Protein AF-A0A813KPM2-F1 (afdb_monomer_lite)

InterPro domains:
  IPR000001 Kringle [PS50070] (1-68)
  IPR007603 Choline transporter-like [PF04515] (89-142)
  IPR013806 Kringle-like fold [SSF57440] (2-58)
  IPR038178 Kringle superfamily [G3DSA:2.40.20.10] (1-60)

Organism: Polarella glacialis (NCBI:txid89957)

Radius of gyration: 38.39 Å; chains: 1; bounding box: 75×55×84 Å

pLDDT: mean 84.54, std 12.46, range [51.72, 98.44]

Sequence (142 aa):
KKCIAWGTANTSAEPYTMPPYTNLENNYCRNAYLASDVNRAATIWCYTTDTSVLWEECLPIGVITPVCKDGYAVSNEDLRKALEICAYALWVLAGVYVILVICFVDRIRLAIAVNQVAAKFVGNTPLIVTVPIVQALIGMVW

Secondary structure (DSSP, 8-state):
-PBPPTTSPPTTS--------TT--TT--B----TT-SS--SS-EEEBS-TT-SEEE---------S-SS------HHHHHHHHHHHHHHHHHHHHHHHHHHHTHHHHHHHHHHHHHHHHHHHH-GGGGHHHHHHHHHHHH-

Foldseek 3Di:
DFFAQPPDDDPQDDPDPWDPDPPRGGRDFAQTDDPPDPDGDPATKGQDPDNVGGIDHDDPPDDPCPPDVPDDDDPDPVVVVVVVVVVVVVVVVVVVVVVVCVVCVVVVVVVVVVVVVVVVVCVVPVVVVCVVVVVVVVV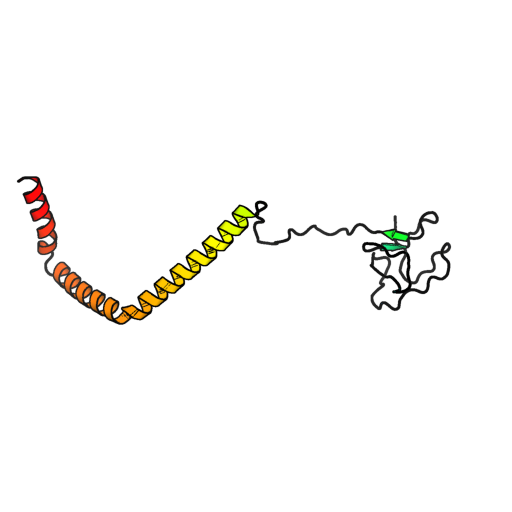VVD

Structure (mmCIF, N/CA/C/O backbone):
data_AF-A0A813KPM2-F1
#
_entry.id   AF-A0A813KPM2-F1
#
loop_
_atom_site.group_PDB
_atom_site.id
_atom_site.type_symbol
_atom_site.label_atom_id
_atom_site.label_alt_id
_atom_site.label_comp_id
_atom_site.label_asym_id
_atom_site.label_entity_id
_atom_site.label_seq_id
_atom_site.pdbx_PDB_ins_code
_atom_site.Cartn_x
_atom_site.Cartn_y
_atom_site.Cartn_z
_atom_site.occupancy
_atom_site.B_iso_or_equiv
_atom_site.auth_seq_id
_atom_site.auth_comp_id
_atom_site.auth_asym_id
_atom_site.auth_atom_id
_atom_site.pdbx_PDB_model_num
ATOM 1 N N . LYS A 1 1 ? 15.032 -6.938 -41.116 1.00 85.88 1 LYS A N 1
ATOM 2 C CA . LYS A 1 1 ? 15.279 -7.997 -42.127 1.00 85.88 1 LYS A CA 1
ATOM 3 C C . LYS A 1 1 ? 14.981 -9.353 -41.493 1.00 85.88 1 LYS A C 1
ATOM 5 O O . LYS A 1 1 ? 14.676 -9.398 -40.305 1.00 85.88 1 LYS A O 1
ATOM 10 N N . LYS A 1 2 ? 14.956 -10.452 -42.263 1.00 88.06 2 LYS A N 1
ATOM 11 C CA . LYS A 1 2 ? 14.692 -11.783 -41.692 1.00 88.06 2 LYS A CA 1
ATOM 12 C C . LYS A 1 2 ? 15.976 -12.336 -41.076 1.00 88.06 2 LYS A C 1
ATOM 14 O O . LYS A 1 2 ? 17.022 -12.302 -41.719 1.00 88.06 2 LYS A O 1
ATOM 19 N N . CYS A 1 3 ? 15.878 -12.846 -39.852 1.00 88.25 3 CYS A N 1
ATOM 20 C CA . CYS A 1 3 ? 17.001 -13.479 -39.173 1.00 88.25 3 CYS A CA 1
ATOM 21 C C . CYS A 1 3 ? 17.279 -14.883 -39.733 1.00 88.25 3 CYS A C 1
ATOM 23 O O . CYS A 1 3 ? 16.335 -15.641 -40.000 1.00 88.25 3 CYS A O 1
ATOM 25 N N . ILE A 1 4 ? 18.561 -15.235 -39.854 1.00 87.00 4 ILE A N 1
ATOM 26 C CA . ILE A 1 4 ? 19.054 -16.595 -40.126 1.00 87.00 4 ILE A CA 1
ATOM 27 C C . ILE A 1 4 ? 19.151 -17.375 -38.806 1.00 87.00 4 ILE A C 1
ATOM 29 O O . ILE A 1 4 ? 19.328 -16.787 -37.739 1.00 87.00 4 ILE A O 1
ATOM 33 N N . ALA A 1 5 ? 19.011 -18.701 -38.873 1.00 85.69 5 ALA A N 1
ATOM 34 C CA . ALA A 1 5 ? 19.188 -19.571 -37.718 1.00 85.69 5 ALA A CA 1
ATOM 35 C C . ALA A 1 5 ? 20.645 -19.602 -37.220 1.00 85.69 5 ALA A C 1
ATOM 37 O O . ALA A 1 5 ? 21.580 -19.729 -38.015 1.00 85.69 5 ALA A O 1
ATOM 38 N N . TRP A 1 6 ? 20.837 -19.530 -35.903 1.00 81.44 6 TRP A N 1
ATOM 39 C CA . TRP A 1 6 ? 22.147 -19.637 -35.262 1.00 81.44 6 TRP A CA 1
ATOM 40 C C . TRP A 1 6 ? 22.841 -20.955 -35.633 1.00 81.44 6 TRP A C 1
ATOM 42 O O . TRP A 1 6 ? 22.198 -21.994 -35.768 1.00 81.44 6 TRP A O 1
ATOM 52 N N . GLY A 1 7 ? 24.160 -20.909 -35.838 1.00 72.50 7 GLY A N 1
ATOM 53 C CA . GLY A 1 7 ? 24.952 -22.073 -36.256 1.00 72.50 7 GLY A CA 1
ATOM 54 C C . GLY A 1 7 ? 24.836 -22.440 -37.742 1.00 72.50 7 GLY A C 1
ATOM 55 O O . GLY A 1 7 ? 25.542 -23.337 -38.196 1.00 72.50 7 GLY A O 1
ATOM 56 N N . THR A 1 8 ? 24.003 -21.741 -38.522 1.00 71.06 8 THR A N 1
ATOM 57 C CA . THR A 1 8 ? 23.995 -21.868 -39.987 1.00 71.06 8 THR A CA 1
ATOM 58 C C . THR A 1 8 ? 25.034 -20.918 -40.580 1.00 71.06 8 THR A C 1
ATOM 60 O O . THR A 1 8 ? 25.050 -19.735 -40.240 1.00 71.06 8 THR A O 1
ATOM 63 N N . ALA A 1 9 ? 25.904 -21.412 -41.465 1.00 59.75 9 ALA A N 1
ATOM 64 C CA . ALA A 1 9 ? 26.893 -20.574 -42.139 1.00 59.75 9 ALA A CA 1
ATOM 65 C C . ALA A 1 9 ? 26.190 -19.518 -43.010 1.00 59.75 9 ALA A C 1
ATOM 67 O O . ALA A 1 9 ? 25.467 -19.862 -43.946 1.00 59.75 9 ALA A O 1
ATOM 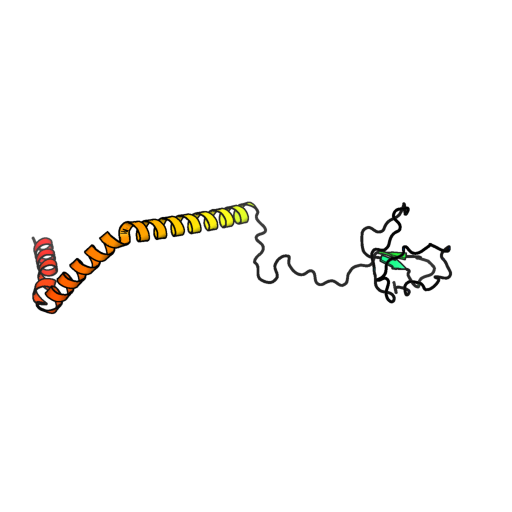68 N N . ASN A 1 10 ? 26.399 -18.234 -42.706 1.00 58.00 10 ASN A N 1
ATOM 69 C CA . ASN A 1 10 ? 26.018 -17.154 -43.608 1.00 58.00 10 ASN A CA 1
ATOM 70 C C . ASN A 1 10 ? 27.090 -17.075 -44.703 1.00 58.00 10 ASN A C 1
ATOM 72 O O . ASN A 1 10 ? 28.266 -16.901 -44.392 1.00 58.00 10 ASN A O 1
ATOM 76 N N . THR A 1 11 ? 26.713 -17.214 -45.973 1.00 53.09 11 THR A N 1
ATOM 77 C CA . THR A 1 11 ? 27.645 -17.315 -47.117 1.00 53.09 11 THR A CA 1
ATOM 78 C C . THR A 1 11 ? 28.492 -16.056 -47.368 1.00 53.09 11 THR A C 1
ATOM 80 O O . THR A 1 11 ? 29.282 -16.040 -48.306 1.00 53.09 11 THR A O 1
ATOM 83 N N . SER A 1 12 ? 28.353 -15.020 -46.536 1.00 53.88 12 SER A N 1
ATOM 84 C CA . SER A 1 12 ? 29.021 -13.719 -46.674 1.00 53.88 12 SER A CA 1
ATOM 85 C C . SER A 1 12 ? 29.903 -13.327 -45.479 1.00 53.88 12 SER A C 1
ATOM 87 O O . SER A 1 12 ? 30.468 -12.237 -45.493 1.00 53.88 12 SER A O 1
ATOM 89 N N . ALA A 1 13 ? 30.005 -14.154 -44.434 1.00 51.72 13 ALA A N 1
ATOM 90 C CA . ALA A 1 13 ? 30.822 -13.855 -43.255 1.00 51.72 13 ALA A CA 1
ATOM 91 C C . ALA A 1 13 ? 32.007 -14.809 -43.144 1.00 51.72 13 ALA A C 1
ATOM 93 O O . ALA A 1 13 ? 31.846 -16.021 -43.279 1.00 51.72 13 ALA A O 1
ATOM 94 N N . GLU A 1 14 ? 33.179 -14.256 -42.825 1.00 52.69 14 GLU A N 1
ATOM 95 C CA . GLU A 1 14 ? 34.289 -15.023 -42.258 1.00 52.69 14 GLU A CA 1
ATOM 96 C C . GLU A 1 14 ? 33.797 -15.929 -41.113 1.00 52.69 14 GLU A C 1
ATOM 98 O O . GLU A 1 14 ? 32.803 -15.589 -40.462 1.00 52.69 14 GLU A O 1
ATOM 103 N N . PRO A 1 15 ? 34.460 -17.074 -40.847 1.00 52.31 15 PRO A N 1
ATOM 104 C CA . PRO A 1 15 ? 34.076 -17.996 -39.783 1.00 52.31 15 PRO A CA 1
ATOM 105 C C . PRO A 1 15 ? 34.239 -17.325 -38.414 1.00 52.31 15 PRO A C 1
ATOM 107 O O . PRO A 1 15 ? 35.247 -17.473 -37.729 1.00 52.31 15 PRO A O 1
ATOM 110 N N . TYR A 1 16 ? 33.232 -16.555 -38.019 1.00 58.84 16 TYR A N 1
ATOM 111 C CA . TYR A 1 16 ? 33.130 -15.969 -36.703 1.00 58.84 16 TYR A CA 1
ATOM 112 C C . TYR A 1 16 ? 32.814 -17.102 -35.726 1.00 58.84 16 TYR A C 1
ATOM 114 O O . TYR A 1 16 ? 31.751 -17.728 -35.790 1.00 58.84 16 TYR A O 1
ATOM 122 N N . THR A 1 17 ? 33.777 -17.414 -34.858 1.00 61.72 17 THR A N 1
ATOM 123 C CA . THR A 1 17 ? 33.624 -18.439 -33.826 1.00 61.72 17 THR A CA 1
ATOM 124 C C . THR A 1 17 ? 32.525 -17.999 -32.876 1.00 61.72 17 THR A C 1
ATOM 126 O O . THR A 1 17 ? 32.725 -17.113 -32.051 1.00 61.72 17 THR A O 1
ATOM 129 N N . MET A 1 18 ? 31.352 -18.615 -32.991 1.00 64.69 18 MET A N 1
ATOM 130 C CA . MET A 1 18 ? 30.255 -18.305 -32.090 1.00 64.69 18 MET A CA 1
ATOM 131 C C . MET A 1 18 ? 30.673 -18.606 -30.643 1.00 64.69 18 MET A C 1
ATOM 133 O O . MET A 1 18 ? 31.213 -19.684 -30.371 1.00 64.69 18 MET A O 1
ATOM 137 N N . PRO A 1 19 ? 30.426 -17.683 -29.701 1.00 66.75 19 PRO A N 1
ATOM 138 C CA . PRO A 1 19 ? 30.643 -17.949 -28.289 1.00 66.75 19 PRO A CA 1
ATOM 139 C C . PRO A 1 19 ? 29.819 -19.172 -27.843 1.00 66.75 19 PRO A C 1
ATOM 141 O O . PRO A 1 19 ? 28.711 -19.376 -28.351 1.00 66.75 19 PRO A O 1
ATOM 144 N N . PRO A 1 20 ? 30.329 -19.991 -26.901 1.00 64.38 20 PRO A N 1
ATOM 145 C CA . PRO A 1 20 ? 29.677 -21.219 -26.451 1.00 64.38 20 PRO A CA 1
ATOM 146 C C . PRO A 1 20 ? 28.484 -20.896 -25.537 1.00 64.38 20 PRO A C 1
ATOM 148 O O . PRO A 1 20 ? 28.504 -21.159 -24.337 1.00 64.38 20 PRO A O 1
ATOM 151 N N . TYR A 1 21 ? 27.442 -20.284 -26.094 1.00 63.81 21 TYR A N 1
ATOM 152 C CA . TYR A 1 21 ? 26.177 -20.062 -25.406 1.00 63.81 21 TYR A CA 1
ATOM 153 C C . TYR A 1 21 ? 25.221 -21.211 -25.706 1.00 63.81 21 TYR A C 1
ATOM 155 O O . TYR A 1 21 ? 24.968 -21.556 -26.858 1.00 63.81 21 TYR A O 1
ATOM 163 N N . THR A 1 22 ? 24.661 -21.795 -24.652 1.00 57.69 22 THR A N 1
ATOM 164 C CA . THR A 1 22 ? 23.822 -22.999 -24.709 1.00 57.69 22 THR A CA 1
ATOM 165 C C . THR A 1 22 ? 22.379 -22.742 -25.160 1.00 57.69 22 THR A C 1
ATOM 167 O O . THR A 1 22 ? 21.597 -23.682 -25.218 1.00 57.69 22 THR A O 1
ATOM 170 N N . ASN A 1 23 ? 22.005 -21.500 -25.489 1.00 70.50 23 ASN A N 1
ATOM 1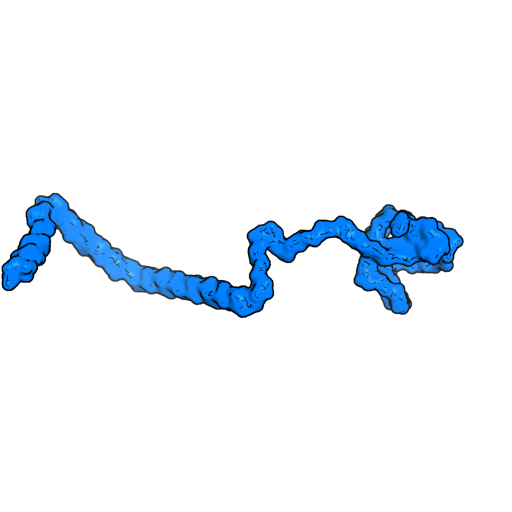71 C CA . ASN A 1 23 ? 20.615 -21.096 -25.757 1.00 70.50 23 ASN A CA 1
ATOM 172 C C . ASN A 1 23 ? 20.416 -20.306 -27.070 1.00 70.50 23 ASN A C 1
ATOM 174 O O . ASN A 1 23 ? 19.445 -19.548 -27.219 1.00 70.50 23 ASN A O 1
ATOM 178 N N . LEU A 1 24 ? 21.334 -20.465 -28.024 1.00 79.81 24 LEU A N 1
ATOM 179 C CA . LEU A 1 24 ? 21.222 -19.910 -29.374 1.00 79.81 24 LEU A CA 1
ATOM 180 C C . LEU A 1 24 ? 20.347 -20.815 -30.246 1.00 79.81 24 LEU A C 1
ATOM 182 O O . LEU A 1 24 ? 20.827 -21.581 -31.075 1.00 79.81 24 LEU A O 1
ATOM 186 N N . GLU A 1 25 ? 19.042 -20.748 -30.012 1.00 80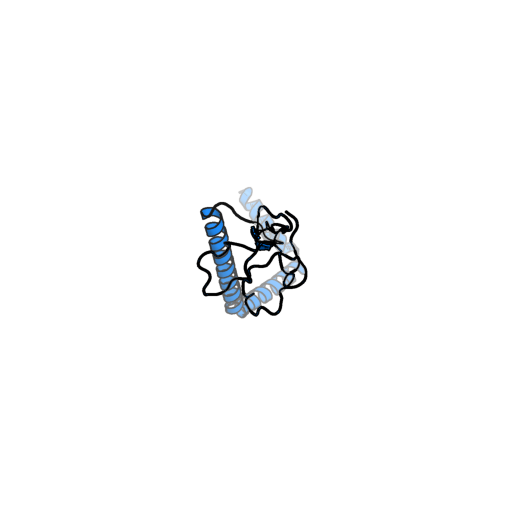.38 25 GLU A N 1
ATOM 187 C CA . GLU A 1 25 ? 18.054 -21.581 -30.695 1.00 80.38 25 GLU A CA 1
ATOM 188 C C . GLU A 1 25 ? 17.411 -20.857 -31.883 1.00 80.38 25 GLU A C 1
ATOM 190 O O . GLU A 1 25 ? 17.039 -19.682 -31.788 1.00 80.38 25 GLU A O 1
ATOM 195 N N . ASN A 1 26 ? 17.195 -21.595 -32.977 1.00 85.75 26 ASN A N 1
ATOM 196 C CA . ASN A 1 26 ? 16.525 -21.119 -34.192 1.00 85.75 26 ASN A CA 1
ATOM 197 C C . ASN A 1 26 ? 17.122 -19.799 -34.707 1.00 85.75 26 ASN A C 1
ATOM 199 O O . ASN A 1 26 ? 18.327 -19.595 -34.637 1.00 85.75 26 ASN A O 1
ATOM 203 N N . ASN A 1 27 ? 16.293 -18.911 -35.254 1.00 88.12 27 ASN A N 1
ATOM 204 C CA . ASN A 1 27 ? 16.672 -17.595 -35.767 1.00 88.12 27 ASN A CA 1
ATOM 205 C C . ASN A 1 27 ? 16.238 -16.451 -34.842 1.00 88.12 27 ASN A C 1
ATOM 207 O O . ASN A 1 27 ? 15.960 -15.341 -35.299 1.00 88.12 27 ASN A O 1
ATOM 211 N N . TYR A 1 28 ? 16.107 -16.722 -33.544 1.00 87.62 28 TYR A N 1
ATOM 212 C CA . TYR A 1 28 ? 15.631 -15.722 -32.601 1.00 87.62 28 TYR A CA 1
ATOM 213 C C . TYR A 1 28 ? 16.712 -14.694 -32.282 1.00 87.62 28 TYR A C 1
ATOM 215 O O . TYR A 1 28 ? 17.864 -15.050 -32.061 1.00 87.62 28 TYR A O 1
ATOM 223 N N . CYS A 1 29 ? 16.328 -13.427 -32.160 1.00 88.00 29 CYS A N 1
ATOM 224 C CA . CYS A 1 29 ? 17.244 -12.377 -31.731 1.00 88.00 29 CYS A CA 1
ATOM 225 C C . CYS A 1 29 ? 17.786 -12.655 -30.320 1.00 88.00 29 CYS A C 1
ATOM 227 O O . CYS A 1 29 ? 17.027 -12.984 -29.397 1.00 88.00 29 CYS A O 1
ATOM 229 N N . ARG A 1 30 ? 19.104 -12.543 -30.156 1.00 87.69 30 ARG A N 1
ATOM 230 C CA .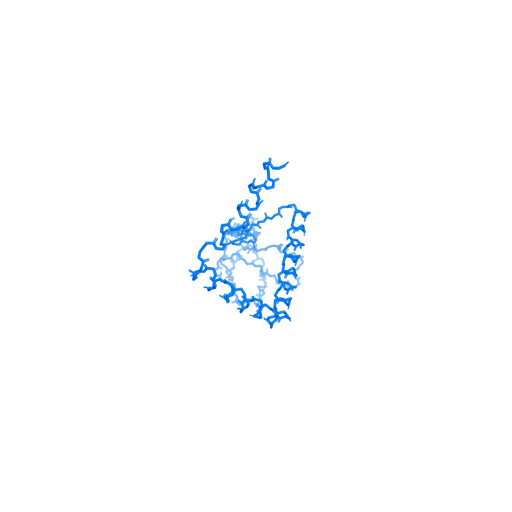 ARG A 1 30 ? 19.833 -12.810 -28.906 1.00 87.69 30 ARG A CA 1
ATOM 231 C C . ARG A 1 30 ? 20.960 -11.801 -28.754 1.00 87.69 30 ARG A C 1
ATOM 233 O O . ARG A 1 30 ? 21.364 -11.176 -29.721 1.00 87.69 30 ARG A O 1
ATOM 240 N N . ASN A 1 31 ? 21.471 -11.641 -27.541 1.00 87.44 31 ASN A N 1
ATOM 241 C CA . ASN A 1 31 ? 22.640 -10.803 -27.296 1.00 87.44 31 ASN A CA 1
ATOM 242 C C . ASN A 1 31 ? 23.880 -11.682 -27.088 1.00 87.44 31 ASN A C 1
ATOM 244 O O . ASN A 1 31 ? 24.365 -11.828 -25.969 1.00 87.44 31 ASN A O 1
ATOM 248 N N . ALA A 1 32 ? 24.323 -12.349 -28.154 1.00 82.06 32 ALA A N 1
ATOM 249 C CA . ALA A 1 32 ? 25.568 -13.111 -28.128 1.00 82.06 32 ALA A CA 1
ATOM 250 C C . ALA A 1 32 ? 26.743 -12.192 -28.473 1.00 82.06 32 ALA A C 1
ATOM 252 O O . ALA A 1 32 ? 26.648 -11.413 -29.408 1.00 82.06 32 ALA A O 1
ATOM 253 N N . TYR A 1 33 ? 27.851 -12.272 -27.746 1.00 79.38 33 TYR A N 1
ATOM 254 C CA . TYR A 1 33 ? 29.110 -11.632 -28.130 1.00 79.38 33 TYR A CA 1
ATOM 255 C C . TYR A 1 33 ? 30.267 -12.372 -27.461 1.00 79.38 33 TYR A C 1
ATOM 257 O O . TYR A 1 33 ? 30.121 -12.899 -26.361 1.00 79.38 33 TYR A O 1
ATOM 265 N N . LEU A 1 34 ? 31.428 -12.432 -28.096 1.00 76.75 34 LEU A N 1
ATOM 266 C CA . LEU A 1 34 ? 32.653 -12.834 -27.418 1.00 76.75 34 LEU A CA 1
ATOM 267 C C . LEU A 1 34 ? 33.169 -11.664 -26.579 1.00 76.75 34 LEU A C 1
ATOM 269 O O . LEU A 1 34 ? 33.098 -10.503 -26.977 1.00 76.75 34 LEU A O 1
ATOM 273 N N . ALA A 1 35 ? 33.773 -11.951 -25.425 1.00 75.38 35 ALA A N 1
ATOM 274 C CA . ALA A 1 35 ? 34.412 -10.913 -24.609 1.00 75.38 35 ALA A CA 1
ATOM 275 C C . ALA A 1 35 ? 35.507 -10.142 -25.377 1.00 75.38 35 ALA A C 1
ATOM 277 O O . ALA A 1 35 ? 35.774 -8.979 -25.070 1.00 75.38 35 ALA A O 1
ATOM 278 N N . SER A 1 36 ? 36.109 -10.784 -26.382 1.00 76.38 36 SER A N 1
ATOM 279 C CA . SER A 1 36 ? 37.106 -10.215 -27.290 1.00 76.38 36 SER A CA 1
ATOM 280 C C . SER A 1 36 ? 36.524 -9.336 -28.398 1.00 76.38 36 SER A C 1
ATOM 282 O O . SER A 1 36 ? 37.295 -8.695 -29.108 1.00 76.38 36 SER A O 1
ATOM 284 N N . ASP A 1 37 ? 35.201 -9.286 -28.573 1.00 76.50 37 ASP A N 1
ATOM 285 C CA . ASP A 1 37 ? 34.601 -8.453 -29.609 1.00 76.50 37 ASP A CA 1
ATOM 286 C C . ASP A 1 37 ? 34.738 -6.977 -29.264 1.00 76.50 37 ASP A C 1
ATOM 288 O O . ASP A 1 37 ? 34.296 -6.505 -28.207 1.00 76.50 37 ASP A O 1
ATOM 292 N N . VAL A 1 38 ? 35.320 -6.248 -30.212 1.00 76.75 38 VAL A N 1
ATOM 293 C CA . VAL A 1 38 ? 35.461 -4.790 -30.171 1.00 76.75 38 VAL A CA 1
ATOM 294 C C . VAL A 1 38 ? 34.128 -4.111 -30.505 1.00 76.75 38 VAL A C 1
ATOM 296 O O . VAL A 1 38 ? 33.797 -3.086 -29.918 1.00 76.75 38 VAL A O 1
ATOM 299 N N . ASN A 1 39 ? 33.333 -4.714 -31.395 1.00 74.06 39 ASN A N 1
ATOM 300 C CA . ASN A 1 39 ? 32.052 -4.183 -31.855 1.00 74.06 39 ASN A CA 1
ATOM 301 C C . ASN A 1 39 ? 30.910 -5.040 -31.310 1.00 74.06 39 ASN A C 1
ATOM 303 O O . ASN A 1 39 ? 30.550 -6.055 -31.903 1.00 74.06 39 ASN A O 1
ATOM 307 N N . ARG A 1 40 ? 30.358 -4.639 -30.164 1.00 80.56 40 ARG A N 1
ATOM 308 C CA . ARG A 1 40 ? 29.228 -5.323 -29.524 1.00 80.56 40 ARG A CA 1
ATOM 309 C C . ARG A 1 40 ? 27.943 -4.570 -29.825 1.00 80.56 40 ARG A C 1
ATOM 311 O O . ARG A 1 40 ? 27.931 -3.341 -29.777 1.00 80.56 40 ARG A O 1
ATOM 318 N N . ALA A 1 41 ? 26.873 -5.306 -30.092 1.00 83.00 41 ALA A N 1
ATOM 319 C CA . ALA A 1 41 ? 25.541 -4.727 -30.164 1.00 83.00 41 ALA A CA 1
ATOM 320 C C . ALA A 1 41 ? 25.133 -4.152 -28.796 1.00 83.00 41 ALA A C 1
ATOM 322 O O . ALA A 1 41 ? 25.480 -4.699 -27.744 1.00 83.00 41 ALA A O 1
ATOM 323 N N . ALA A 1 42 ? 24.379 -3.057 -28.808 1.00 84.44 42 ALA A N 1
ATOM 324 C CA . ALA A 1 42 ? 23.818 -2.450 -27.606 1.00 84.44 42 ALA A CA 1
ATOM 325 C C . ALA A 1 42 ? 22.644 -3.272 -27.044 1.00 84.44 42 ALA A C 1
ATOM 327 O O . ALA A 1 42 ? 22.368 -3.239 -25.844 1.00 84.44 42 ALA A O 1
ATOM 328 N N . THR A 1 43 ? 21.949 -4.012 -27.910 1.00 86.38 43 THR A N 1
ATOM 329 C CA . THR A 1 43 ? 20.772 -4.821 -27.574 1.00 86.38 43 THR A CA 1
ATOM 330 C C . THR A 1 43 ? 20.813 -6.184 -28.279 1.00 86.38 43 THR A C 1
ATOM 332 O O . THR A 1 43 ? 21.827 -6.584 -28.848 1.00 86.38 43 THR A O 1
ATOM 335 N N . ILE A 1 44 ? 19.720 -6.944 -28.208 1.00 88.94 44 ILE A N 1
ATOM 336 C CA . ILE A 1 44 ? 19.562 -8.205 -28.938 1.00 88.94 44 ILE A CA 1
ATOM 337 C C . ILE A 1 44 ? 19.737 -7.993 -30.448 1.00 88.94 44 ILE A C 1
ATOM 339 O O . ILE A 1 44 ? 19.257 -7.015 -31.010 1.00 88.94 44 ILE A O 1
ATOM 343 N N . TRP A 1 45 ? 20.384 -8.934 -31.123 1.00 88.81 45 TRP A N 1
ATOM 344 C CA . TRP A 1 45 ? 20.697 -8.865 -32.548 1.00 88.81 45 TRP A CA 1
ATOM 345 C C . TRP A 1 45 ? 20.557 -10.242 -33.209 1.00 88.81 45 TRP A C 1
ATOM 347 O O . TRP A 1 45 ? 20.337 -11.257 -32.536 1.00 88.81 45 TRP A O 1
ATOM 357 N N . CYS A 1 46 ? 20.625 -10.280 -34.539 1.00 88.38 46 CYS A N 1
ATOM 358 C CA . CYS A 1 46 ? 20.676 -11.524 -35.306 1.00 88.38 46 CYS A CA 1
ATOM 359 C C . CYS A 1 46 ? 21.447 -11.345 -36.623 1.00 88.38 46 CYS A C 1
ATOM 361 O O . CYS A 1 46 ? 21.555 -10.234 -37.149 1.00 88.38 46 CYS A O 1
ATOM 363 N N . TYR A 1 47 ? 21.950 -12.445 -37.190 1.00 85.62 47 TYR A N 1
ATOM 364 C CA . TYR A 1 47 ? 22.420 -12.458 -38.577 1.00 85.62 47 TYR A CA 1
ATOM 365 C C . TYR A 1 47 ? 21.243 -12.339 -39.536 1.00 85.62 47 TYR A C 1
ATOM 367 O O . TYR A 1 47 ? 20.205 -12.968 -39.316 1.00 85.62 47 TYR A O 1
ATOM 375 N N . THR A 1 48 ? 21.404 -11.576 -40.615 1.00 87.12 48 THR A N 1
ATOM 376 C CA . THR A 1 48 ? 20.315 -11.342 -41.570 1.00 87.12 48 THR A CA 1
ATOM 377 C C . THR A 1 48 ? 20.477 -12.175 -42.837 1.00 87.12 48 THR A C 1
ATOM 379 O O . THR A 1 48 ? 21.588 -12.501 -43.244 1.00 87.12 48 THR A O 1
ATOM 382 N N . THR A 1 49 ? 19.354 -12.516 -43.474 1.00 86.31 49 THR A N 1
ATOM 383 C CA . THR A 1 49 ? 19.317 -13.202 -44.780 1.00 86.31 49 THR A CA 1
ATOM 384 C C . THR A 1 49 ? 19.774 -12.327 -45.948 1.00 86.31 49 THR A C 1
ATOM 386 O O . THR A 1 49 ? 19.828 -12.802 -47.077 1.00 86.31 49 THR A O 1
ATOM 389 N N . ASP A 1 50 ? 20.007 -11.038 -45.715 1.00 83.75 50 ASP A N 1
ATOM 390 C CA . ASP A 1 50 ? 20.377 -10.069 -46.739 1.00 83.75 50 ASP A CA 1
ATOM 391 C C . ASP A 1 50 ? 21.901 -10.014 -46.884 1.00 83.75 50 ASP A C 1
ATOM 393 O O . ASP A 1 50 ? 22.623 -9.781 -45.917 1.00 83.75 50 ASP A O 1
ATOM 397 N N . THR A 1 51 ? 22.404 -10.192 -48.106 1.00 81.06 51 THR A N 1
ATOM 398 C CA . THR A 1 51 ? 23.845 -10.180 -48.393 1.00 81.06 51 THR A CA 1
ATOM 399 C C . THR A 1 51 ? 24.488 -8.810 -48.187 1.00 81.06 51 THR A C 1
ATOM 401 O O . THR A 1 51 ? 25.708 -8.733 -48.072 1.00 81.06 51 THR A O 1
ATOM 404 N N . SER A 1 52 ? 23.694 -7.735 -48.149 1.00 84.19 52 SER A N 1
ATOM 405 C CA . SER A 1 52 ? 24.181 -6.371 -47.912 1.00 84.19 52 SER A CA 1
ATOM 406 C C . SER A 1 52 ? 24.359 -6.034 -46.429 1.00 84.19 52 SER A C 1
ATOM 408 O O . SER A 1 52 ? 25.100 -5.110 -46.097 1.00 84.19 52 SER A O 1
ATOM 410 N N . VAL A 1 53 ? 23.702 -6.774 -45.527 1.00 84.19 53 VAL A N 1
ATOM 411 C CA . VAL A 1 53 ? 23.735 -6.515 -44.083 1.00 84.19 53 VAL A CA 1
ATOM 412 C C . VAL A 1 53 ? 23.959 -7.819 -43.338 1.00 84.19 53 VAL A C 1
ATOM 414 O O . VAL A 1 53 ? 23.042 -8.608 -43.138 1.00 84.19 53 VAL A O 1
ATOM 417 N N . LEU A 1 54 ? 25.193 -8.031 -42.890 1.00 82.81 54 LEU A N 1
ATOM 418 C CA . LEU A 1 54 ? 25.586 -9.287 -42.259 1.00 82.81 54 LEU A CA 1
ATOM 419 C C . LEU A 1 54 ? 24.779 -9.583 -40.985 1.00 82.81 54 LEU A C 1
ATOM 421 O O . LEU A 1 54 ? 24.273 -10.690 -40.800 1.00 82.81 54 LEU A O 1
ATOM 425 N N . TRP A 1 55 ? 24.643 -8.585 -40.121 1.00 85.19 55 TRP A N 1
ATOM 426 C CA . TRP A 1 55 ? 23.882 -8.644 -38.882 1.00 85.19 55 TRP A CA 1
ATOM 427 C C . TRP A 1 55 ? 23.246 -7.281 -38.615 1.00 85.19 55 TRP A C 1
ATOM 429 O O . TRP A 1 55 ? 23.719 -6.258 -39.112 1.00 85.19 55 TRP A O 1
ATOM 439 N N . GLU A 1 56 ? 22.162 -7.266 -37.850 1.00 89.00 56 GLU A N 1
ATOM 440 C CA . GLU A 1 56 ? 21.530 -6.028 -37.398 1.00 89.00 56 GLU A CA 1
ATOM 441 C C . GLU A 1 56 ? 20.950 -6.199 -35.991 1.00 89.00 56 GLU A C 1
ATOM 443 O O . GLU A 1 56 ? 20.639 -7.315 -35.557 1.00 89.00 56 GLU A O 1
ATOM 448 N N . GLU A 1 57 ? 20.809 -5.086 -35.274 1.00 91.06 57 GLU A N 1
ATOM 449 C CA . GLU A 1 57 ? 20.114 -5.070 -33.992 1.00 91.06 57 GLU A CA 1
ATOM 450 C C . GLU A 1 57 ? 18.617 -5.289 -34.201 1.00 91.06 57 GLU A C 1
ATOM 452 O O . GLU A 1 57 ? 17.982 -4.703 -35.081 1.00 91.06 57 GLU A O 1
ATOM 457 N N . CYS A 1 58 ? 18.045 -6.146 -33.368 1.00 88.00 58 CYS A N 1
ATOM 458 C CA . CYS A 1 58 ? 16.627 -6.414 -33.382 1.00 88.00 58 CYS A CA 1
ATOM 459 C C . CYS A 1 58 ? 15.896 -5.443 -32.467 1.00 88.00 58 CYS A C 1
ATOM 461 O O . CYS A 1 58 ? 16.276 -5.221 -31.317 1.00 88.00 58 CYS A O 1
ATOM 463 N N . LEU A 1 59 ? 14.754 -4.963 -32.944 1.00 84.69 59 LEU A N 1
ATOM 464 C CA . LEU A 1 59 ? 13.775 -4.312 -32.092 1.00 84.69 59 LEU A CA 1
ATOM 465 C C . LEU A 1 59 ? 12.948 -5.408 -31.404 1.00 84.69 59 LEU A C 1
ATOM 467 O O . LEU A 1 59 ? 12.260 -6.160 -32.102 1.00 84.69 59 LEU A O 1
ATOM 471 N N . PRO A 1 60 ? 13.020 -5.561 -30.067 1.00 78.25 60 PRO A N 1
ATOM 472 C CA . PRO A 1 60 ? 12.198 -6.540 -29.377 1.00 78.25 60 PRO A CA 1
ATOM 473 C C . PRO A 1 60 ? 10.725 -6.214 -29.623 1.00 78.25 60 PRO A C 1
ATOM 475 O O . PRO A 1 60 ? 10.261 -5.116 -29.319 1.00 78.25 60 PRO A O 1
ATOM 478 N N . ILE A 1 61 ? 9.973 -7.192 -30.127 1.00 71.38 61 ILE A N 1
ATOM 479 C CA . ILE A 1 61 ? 8.507 -7.137 -30.171 1.00 71.38 61 ILE A CA 1
ATOM 480 C C . ILE A 1 61 ? 8.010 -7.472 -28.759 1.00 71.38 61 ILE A C 1
ATOM 482 O O . ILE A 1 61 ? 7.449 -8.531 -28.495 1.00 71.38 61 ILE A O 1
ATOM 486 N N . GLY A 1 62 ? 8.355 -6.608 -27.808 1.00 62.84 62 GLY A N 1
ATOM 487 C CA . GLY A 1 62 ? 7.925 -6.690 -26.425 1.00 62.84 62 GLY A CA 1
ATOM 488 C C . GLY A 1 62 ? 6.749 -5.755 -26.208 1.00 62.84 62 GLY A C 1
ATOM 489 O O . GLY A 1 62 ? 6.762 -4.608 -26.655 1.00 62.84 62 GLY A O 1
ATOM 490 N N . VAL A 1 63 ? 5.740 -6.226 -25.483 1.00 61.38 63 VAL A N 1
ATOM 491 C CA . VAL A 1 63 ? 4.808 -5.318 -24.819 1.00 61.38 63 VAL A CA 1
ATOM 492 C C . VAL A 1 63 ? 5.655 -4.490 -23.858 1.00 61.38 63 VAL A C 1
ATOM 494 O O . VAL A 1 63 ? 6.293 -5.051 -22.968 1.00 61.38 63 VAL A O 1
ATOM 497 N N . ILE A 1 64 ? 5.684 -3.170 -24.035 1.00 63.59 64 ILE A N 1
ATOM 498 C CA . ILE A 1 64 ? 6.070 -2.240 -22.971 1.00 63.59 64 ILE A CA 1
ATOM 499 C C . ILE A 1 64 ? 5.059 -2.442 -21.846 1.00 63.59 64 ILE A C 1
ATOM 501 O O . ILE A 1 64 ? 4.014 -1.797 -21.797 1.00 63.59 64 ILE A O 1
ATOM 505 N N . THR A 1 65 ? 5.310 -3.426 -20.983 1.00 58.91 65 THR A N 1
ATOM 506 C CA . THR A 1 65 ? 4.534 -3.570 -19.764 1.00 58.91 65 THR A CA 1
ATOM 507 C C . THR A 1 65 ? 4.806 -2.315 -18.949 1.00 58.91 65 THR A C 1
ATOM 509 O O . THR A 1 65 ? 5.982 -1.985 -18.752 1.00 58.91 65 THR A O 1
ATOM 512 N N . PRO A 1 66 ? 3.771 -1.592 -18.492 1.00 62.91 66 PRO A N 1
ATOM 513 C CA . PRO A 1 66 ? 3.991 -0.509 -17.553 1.00 62.91 66 PRO A CA 1
ATOM 514 C C . PRO A 1 66 ? 4.794 -1.057 -16.372 1.00 62.91 66 PRO A C 1
ATOM 516 O O . PRO A 1 66 ? 4.612 -2.209 -15.973 1.00 62.91 66 PRO A O 1
ATOM 519 N N . VAL A 1 67 ? 5.688 -0.228 -15.825 1.00 68.62 67 VAL A N 1
ATOM 520 C CA . VAL A 1 67 ? 6.565 -0.578 -14.690 1.00 68.62 67 VAL A CA 1
ATOM 521 C C . VAL A 1 67 ? 5.770 -1.205 -13.531 1.00 68.62 67 VAL A C 1
ATOM 523 O O . VAL A 1 67 ? 6.312 -2.001 -12.770 1.00 68.62 67 VAL A O 1
ATOM 526 N N . CYS A 1 68 ? 4.466 -0.920 -13.446 1.00 68.25 68 CYS A N 1
ATOM 527 C CA . CYS A 1 68 ? 3.535 -1.539 -12.516 1.00 68.25 68 CYS A CA 1
ATOM 528 C C . CYS A 1 68 ? 2.336 -2.146 -13.267 1.00 68.25 68 CYS A C 1
ATOM 530 O O . CYS A 1 68 ? 1.600 -1.424 -13.936 1.00 68.25 68 CYS A O 1
ATOM 532 N N . LYS A 1 69 ? 2.105 -3.458 -13.113 1.00 69.38 69 LYS A N 1
ATOM 533 C CA . LYS A 1 69 ? 0.960 -4.184 -13.699 1.00 69.38 69 LYS A CA 1
ATOM 534 C C . LYS A 1 69 ? -0.391 -3.758 -13.098 1.00 69.38 69 LYS A C 1
ATOM 536 O O . LYS A 1 69 ? -1.366 -3.674 -13.830 1.00 69.38 69 LYS A O 1
ATOM 541 N N . ASP A 1 70 ? -0.399 -3.430 -11.803 1.00 75.75 70 ASP A N 1
ATOM 542 C CA . ASP A 1 70 ? -1.591 -3.055 -11.021 1.00 75.75 70 ASP A CA 1
ATOM 543 C C . ASP A 1 70 ? -1.389 -1.749 -10.216 1.00 75.75 70 ASP A C 1
ATOM 545 O O . ASP A 1 70 ? -2.094 -1.480 -9.246 1.00 75.75 70 ASP A O 1
ATOM 549 N N . GLY A 1 71 ? -0.380 -0.945 -10.568 1.00 68.56 71 GLY A N 1
ATOM 550 C CA . GLY A 1 71 ? -0.025 0.279 -9.839 1.00 68.56 71 GLY A CA 1
ATOM 551 C C . GLY A 1 71 ? -0.284 1.543 -10.651 1.00 68.56 71 GLY A C 1
ATOM 552 O O . GLY A 1 71 ? -0.234 1.526 -11.878 1.00 68.56 71 GLY A O 1
ATOM 553 N N . TYR A 1 72 ? -0.511 2.661 -9.963 1.00 74.19 72 TYR A N 1
ATOM 554 C CA . TYR A 1 72 ? -0.535 3.978 -10.595 1.00 74.19 72 TYR A CA 1
ATOM 555 C C . TYR A 1 72 ? 0.875 4.582 -10.573 1.00 74.19 72 TYR A C 1
ATOM 557 O O . TYR A 1 72 ? 1.557 4.571 -9.548 1.00 74.19 72 TYR A O 1
ATOM 565 N N . ALA A 1 73 ? 1.331 5.099 -11.713 1.00 78.00 73 ALA A N 1
ATOM 566 C CA . ALA A 1 73 ? 2.577 5.850 -11.791 1.00 78.00 73 ALA A CA 1
ATOM 567 C C . ALA A 1 73 ? 2.293 7.331 -11.516 1.00 78.00 73 ALA A C 1
ATOM 569 O O . ALA A 1 73 ? 1.443 7.936 -12.168 1.00 78.00 73 ALA A O 1
ATOM 570 N N . VAL A 1 74 ? 3.014 7.922 -10.564 1.00 85.06 74 VAL A N 1
ATOM 571 C CA . VAL A 1 74 ? 2.975 9.366 -10.306 1.00 85.06 74 VAL A CA 1
ATOM 572 C C . VAL A 1 74 ? 4.169 9.997 -11.009 1.00 85.06 74 VAL A C 1
ATOM 574 O O . VAL A 1 74 ? 5.310 9.732 -10.635 1.00 85.06 74 VAL A O 1
ATOM 577 N N . SER A 1 75 ? 3.914 10.810 -12.036 1.00 86.06 75 SER A N 1
ATOM 578 C CA . SER A 1 75 ? 4.963 11.476 -12.823 1.00 86.06 75 SER A CA 1
ATOM 579 C C . SER A 1 75 ? 5.713 12.545 -12.026 1.00 86.06 75 SER A C 1
ATOM 581 O O . SER A 1 75 ? 6.905 12.745 -12.236 1.00 86.06 75 SER A O 1
ATOM 583 N N . ASN A 1 76 ? 5.019 13.222 -11.108 1.00 91.75 76 ASN A N 1
ATOM 584 C CA . ASN A 1 76 ? 5.587 14.298 -10.304 1.00 91.75 76 ASN A CA 1
ATOM 585 C C . ASN A 1 76 ? 6.327 13.731 -9.091 1.00 91.75 76 ASN A C 1
ATOM 587 O O . ASN A 1 76 ? 5.730 13.076 -8.232 1.00 91.75 76 ASN A O 1
ATOM 591 N N . GLU A 1 77 ? 7.620 14.030 -8.998 1.00 92.25 77 GLU A N 1
ATOM 592 C CA . GLU A 1 77 ? 8.471 13.553 -7.910 1.00 92.25 77 GLU A CA 1
ATOM 593 C C . GLU A 1 77 ? 8.023 14.075 -6.537 1.00 92.25 77 GLU A C 1
ATOM 595 O O . GLU A 1 77 ? 7.947 13.292 -5.587 1.00 92.25 77 GLU A O 1
ATOM 600 N N . ASP A 1 78 ? 7.626 15.346 -6.456 1.00 94.31 78 ASP A N 1
ATOM 601 C CA . ASP A 1 78 ? 7.148 15.965 -5.215 1.00 94.31 78 ASP A CA 1
ATOM 602 C C . ASP A 1 78 ? 5.887 15.281 -4.686 1.00 94.31 78 ASP A C 1
ATOM 604 O O . ASP A 1 78 ? 5.778 14.972 -3.500 1.00 94.31 78 ASP A O 1
ATOM 608 N N . LEU A 1 79 ? 4.940 14.980 -5.582 1.00 92.88 79 LEU A N 1
ATOM 609 C CA . LEU A 1 79 ? 3.695 14.312 -5.214 1.00 92.88 79 LEU A CA 1
ATOM 610 C C . LEU A 1 79 ? 3.961 12.876 -4.754 1.00 92.88 79 LEU A C 1
ATOM 612 O O . LEU A 1 79 ? 3.384 12.432 -3.763 1.00 92.88 79 LEU A O 1
ATOM 616 N N . ARG A 1 80 ? 4.870 12.165 -5.429 1.00 93.06 80 ARG A N 1
ATOM 617 C CA . ARG A 1 80 ? 5.306 10.825 -5.022 1.00 93.06 80 ARG A CA 1
ATOM 618 C C . ARG A 1 80 ? 5.904 10.843 -3.614 1.00 93.06 80 ARG A C 1
ATOM 620 O O . ARG A 1 80 ? 5.551 9.993 -2.800 1.00 93.06 80 ARG A O 1
ATOM 627 N N . LYS A 1 81 ? 6.762 11.823 -3.314 1.00 95.25 81 LYS A N 1
ATOM 628 C CA . LYS A 1 81 ? 7.366 11.981 -1.984 1.00 95.25 81 LYS A CA 1
ATOM 629 C C . LYS A 1 81 ? 6.346 12.375 -0.921 1.00 95.25 81 LYS A C 1
ATOM 631 O O . LYS A 1 81 ? 6.382 11.823 0.175 1.00 95.25 81 LYS A O 1
ATOM 636 N N . ALA A 1 82 ? 5.402 13.255 -1.247 1.00 96.00 82 ALA A N 1
ATOM 637 C CA . ALA A 1 82 ? 4.316 13.619 -0.343 1.00 96.00 82 ALA A CA 1
ATOM 638 C C . ALA A 1 82 ? 3.432 12.408 0.003 1.00 96.00 82 ALA A C 1
ATOM 640 O O . ALA A 1 82 ? 3.186 12.152 1.179 1.00 96.00 82 ALA A O 1
ATOM 641 N N . LEU A 1 83 ? 3.015 11.623 -0.998 1.00 94.56 83 LEU A N 1
ATOM 642 C CA . LEU A 1 83 ? 2.238 10.390 -0.807 1.00 94.56 83 LEU A CA 1
ATOM 643 C C . LEU A 1 83 ? 2.980 9.375 0.071 1.00 94.56 83 LEU A C 1
ATOM 645 O O . LEU A 1 83 ? 2.385 8.806 0.985 1.00 94.56 83 LEU A O 1
ATOM 649 N N . GLU A 1 84 ? 4.278 9.183 -0.178 1.00 94.12 84 GLU A N 1
ATOM 650 C CA . GLU A 1 84 ? 5.144 8.306 0.615 1.00 94.12 84 GLU A CA 1
ATOM 651 C C . GLU A 1 84 ? 5.198 8.752 2.090 1.00 94.12 84 GLU A C 1
ATOM 653 O O . GLU A 1 84 ? 4.952 7.953 2.995 1.00 94.12 84 GLU A O 1
ATOM 658 N N . ILE A 1 85 ? 5.430 10.044 2.345 1.00 97.44 85 ILE A N 1
ATOM 659 C CA . ILE A 1 85 ? 5.479 10.606 3.705 1.00 97.44 85 ILE A CA 1
ATOM 660 C C . ILE A 1 85 ? 4.119 10.490 4.402 1.00 97.44 85 ILE A C 1
ATOM 662 O O . ILE A 1 85 ? 4.056 10.076 5.561 1.00 97.44 85 ILE A O 1
ATOM 666 N N . CYS A 1 86 ? 3.026 10.820 3.709 1.00 97.44 86 CYS A N 1
ATOM 667 C CA . CYS A 1 86 ? 1.675 10.695 4.252 1.00 97.44 86 CYS A CA 1
ATOM 668 C C . CYS A 1 86 ? 1.360 9.249 4.650 1.00 97.44 86 CYS A C 1
ATOM 670 O O . CYS A 1 86 ? 0.799 9.024 5.722 1.00 97.44 86 CYS A O 1
ATOM 672 N N . ALA A 1 87 ? 1.754 8.270 3.832 1.00 97.12 87 ALA A N 1
ATOM 673 C CA . ALA A 1 87 ? 1.558 6.860 4.146 1.00 97.12 87 ALA A CA 1
ATOM 674 C C . ALA A 1 87 ? 2.299 6.454 5.432 1.00 97.12 87 ALA A C 1
ATOM 676 O O . ALA A 1 87 ? 1.698 5.833 6.312 1.00 97.12 87 ALA A O 1
ATOM 677 N N . TYR A 1 88 ? 3.566 6.853 5.588 1.00 98.12 88 TYR A N 1
ATOM 678 C CA . TYR A 1 88 ? 4.319 6.575 6.814 1.00 98.12 88 TYR A CA 1
ATOM 679 C C . TYR A 1 88 ? 3.732 7.282 8.038 1.00 98.12 88 TYR A C 1
ATOM 681 O O . TYR A 1 88 ? 3.610 6.664 9.095 1.00 98.12 88 TYR A O 1
ATOM 689 N N . ALA A 1 89 ? 3.315 8.543 7.902 1.00 98.25 89 ALA A N 1
ATOM 690 C CA . ALA A 1 89 ? 2.685 9.286 8.990 1.00 98.25 89 ALA A CA 1
ATOM 691 C C . ALA A 1 89 ? 1.400 8.597 9.476 1.00 98.25 89 ALA A C 1
ATOM 693 O O . ALA A 1 89 ? 1.209 8.430 10.681 1.00 98.25 89 ALA A O 1
ATOM 694 N N . LEU A 1 90 ? 0.550 8.134 8.552 1.00 98.25 90 LEU A N 1
ATOM 695 C CA . LEU A 1 90 ? -0.667 7.391 8.887 1.00 98.25 90 LEU A CA 1
ATOM 696 C C . LEU A 1 90 ? -0.358 6.071 9.602 1.00 98.25 90 LEU A C 1
ATOM 698 O O . LEU A 1 90 ? -1.000 5.760 10.604 1.00 98.25 90 LEU A O 1
ATOM 702 N N . TRP A 1 91 ? 0.646 5.322 9.140 1.00 98.44 91 TRP A N 1
ATOM 703 C CA . TRP A 1 91 ? 1.078 4.083 9.793 1.00 98.44 91 TRP A CA 1
ATOM 704 C C . TRP A 1 91 ? 1.606 4.310 11.211 1.00 98.44 91 TRP A C 1
ATOM 706 O O . TRP A 1 91 ? 1.257 3.560 12.124 1.00 98.44 91 TRP A O 1
ATOM 716 N N . VAL A 1 92 ? 2.405 5.359 11.420 1.00 98.44 92 VAL A N 1
ATOM 717 C CA . VAL A 1 92 ? 2.921 5.717 12.749 1.00 98.44 92 VAL A CA 1
ATOM 718 C C . VAL A 1 92 ? 1.782 6.134 13.675 1.00 98.44 92 VAL A C 1
ATOM 720 O O . VAL A 1 92 ? 1.706 5.639 14.798 1.00 98.44 92 VAL A O 1
ATOM 723 N N . LEU A 1 93 ? 0.865 6.987 13.210 1.00 98.38 93 LEU A N 1
ATOM 724 C CA . LEU A 1 93 ? -0.301 7.401 13.995 1.00 98.38 93 LEU A CA 1
ATOM 725 C C . LEU A 1 93 ? -1.186 6.207 14.372 1.00 98.38 93 LEU A C 1
ATOM 727 O O . LEU A 1 93 ? -1.605 6.101 15.524 1.00 98.38 93 LEU A O 1
ATOM 731 N N . ALA A 1 94 ? -1.421 5.281 13.438 1.00 98.31 94 ALA A N 1
ATOM 732 C CA . ALA A 1 94 ? -2.154 4.048 13.708 1.00 98.31 94 ALA A CA 1
ATOM 733 C C . ALA A 1 94 ? -1.433 3.172 14.747 1.00 98.31 94 ALA A C 1
ATOM 735 O O . ALA A 1 94 ? -2.064 2.690 15.687 1.00 98.31 94 ALA A O 1
ATOM 736 N N . GLY A 1 95 ? -0.111 3.013 14.629 1.00 98.25 95 GLY A N 1
ATOM 737 C CA . GLY A 1 95 ? 0.701 2.275 15.598 1.00 98.25 95 GLY A CA 1
ATOM 738 C C . GLY A 1 95 ? 0.643 2.885 17.000 1.00 98.25 95 GLY A C 1
ATOM 739 O O . GLY A 1 95 ? 0.379 2.176 17.970 1.00 98.25 95 GLY A O 1
ATOM 740 N N . VAL A 1 96 ? 0.808 4.206 17.110 1.00 97.94 96 VAL A N 1
ATOM 741 C CA . VAL A 1 96 ? 0.687 4.937 18.381 1.00 97.94 96 VAL A CA 1
ATOM 742 C C . VAL A 1 96 ? -0.710 4.769 18.972 1.00 97.94 96 VAL A C 1
ATOM 744 O O . VAL A 1 96 ? -0.832 4.478 20.158 1.00 97.94 96 VAL A O 1
ATOM 747 N N . TYR A 1 97 ? -1.763 4.891 18.161 1.00 96.88 97 TYR A N 1
ATOM 748 C CA . TYR A 1 97 ? -3.137 4.683 18.616 1.00 96.88 97 TYR A CA 1
ATOM 749 C C . TYR A 1 97 ? -3.344 3.275 19.188 1.00 96.88 97 TYR A C 1
ATOM 751 O O . TYR A 1 97 ? -3.877 3.134 20.288 1.00 96.88 97 TYR A O 1
ATOM 759 N N . VAL A 1 98 ? -2.873 2.237 18.491 1.00 97.62 98 VAL A N 1
ATOM 760 C CA . VAL A 1 98 ? -2.961 0.849 18.967 1.00 97.62 98 VAL A CA 1
ATOM 761 C C . VAL A 1 98 ? -2.199 0.669 20.279 1.00 97.62 98 VAL A C 1
ATOM 763 O O . VAL A 1 98 ? -2.735 0.070 21.209 1.00 97.62 98 VAL A O 1
ATOM 766 N N . ILE A 1 99 ? -0.990 1.227 20.396 1.00 97.25 99 ILE A N 1
ATOM 767 C CA . ILE A 1 99 ? -0.207 1.178 21.638 1.00 97.25 99 ILE A CA 1
ATOM 768 C C . ILE A 1 99 ? -0.966 1.859 22.780 1.00 97.25 99 ILE A C 1
ATOM 770 O O . ILE A 1 99 ? -1.086 1.274 23.852 1.00 97.25 99 ILE A O 1
ATOM 774 N N . LEU A 1 100 ? -1.533 3.049 22.558 1.00 96.44 100 LEU A N 1
ATOM 775 C CA . LEU A 1 100 ? -2.335 3.745 23.568 1.00 96.44 100 LEU A CA 1
ATOM 776 C C . LEU A 1 100 ? -3.545 2.909 23.993 1.00 96.44 100 LEU A C 1
ATOM 778 O O . LEU A 1 100 ? -3.790 2.761 25.188 1.00 96.44 100 LEU A O 1
ATOM 782 N N . VAL A 1 101 ? -4.274 2.317 23.041 1.00 96.31 101 VAL A N 1
ATOM 783 C CA . VAL A 1 101 ? -5.402 1.428 23.347 1.00 96.31 101 VAL A CA 1
ATOM 784 C C . VAL A 1 101 ? -4.937 0.250 24.197 1.00 96.31 101 VAL A C 1
ATOM 786 O O . VAL A 1 101 ? -5.571 -0.013 25.215 1.00 96.31 101 VAL A O 1
ATOM 789 N N . ILE A 1 102 ? -3.826 -0.406 23.838 1.00 96.31 102 ILE A N 1
ATOM 790 C CA . ILE A 1 102 ? -3.246 -1.532 24.588 1.00 96.31 102 ILE A CA 1
ATOM 791 C C . ILE A 1 102 ? -2.851 -1.103 26.010 1.00 96.31 102 ILE A C 1
ATOM 793 O O . ILE A 1 102 ? -3.234 -1.757 26.979 1.00 96.31 102 ILE A O 1
ATOM 797 N N . CYS A 1 103 ? -2.140 0.017 26.156 1.00 96.31 103 CYS A N 1
ATOM 798 C CA . CYS A 1 103 ? -1.719 0.542 27.456 1.00 96.31 103 CYS A CA 1
ATOM 799 C C . CYS A 1 103 ? -2.903 0.949 28.347 1.00 96.31 103 CYS A C 1
ATOM 801 O O . CYS A 1 103 ? -2.799 0.889 29.571 1.00 96.31 103 CYS A O 1
ATOM 803 N N . PHE A 1 104 ? -4.029 1.352 27.753 1.00 95.56 104 PHE A N 1
ATOM 804 C CA . PHE A 1 104 ? -5.216 1.796 28.481 1.00 95.56 104 PHE A CA 1
ATOM 805 C C . PHE A 1 104 ? -6.354 0.770 28.523 1.00 95.56 104 PHE A C 1
ATOM 807 O O . PHE A 1 104 ? -7.430 1.119 29.010 1.00 95.56 104 PHE A O 1
ATOM 814 N N . VAL A 1 105 ? -6.155 -0.488 28.099 1.00 95.19 105 VAL A N 1
ATOM 815 C CA . VAL A 1 105 ? -7.224 -1.513 28.073 1.00 95.19 105 VAL A CA 1
ATOM 816 C C . VAL A 1 105 ? -7.927 -1.636 29.420 1.00 95.19 105 VAL A C 1
ATOM 818 O O . VAL A 1 105 ? -9.155 -1.657 29.457 1.00 95.19 105 VAL A O 1
ATOM 821 N N . ASP A 1 106 ? -7.190 -1.659 30.529 1.00 92.50 106 ASP A N 1
ATOM 822 C CA . ASP A 1 106 ? -7.790 -1.825 31.858 1.00 92.50 106 ASP A CA 1
ATOM 823 C C . ASP A 1 106 ? -8.653 -0.621 32.256 1.00 92.50 106 ASP A C 1
ATOM 825 O O . ASP A 1 106 ? -9.744 -0.775 32.811 1.00 92.50 106 ASP A O 1
ATOM 829 N N . ARG A 1 107 ? -8.210 0.593 31.902 1.00 94.88 107 ARG A N 1
ATOM 830 C CA . ARG A 1 107 ? -8.974 1.830 32.126 1.00 94.88 107 ARG A CA 1
ATOM 831 C C . ARG A 1 107 ? -10.207 1.892 31.229 1.00 94.88 107 ARG A C 1
ATOM 833 O O . ARG A 1 107 ? -11.281 2.256 31.702 1.00 94.88 107 ARG A O 1
ATOM 840 N N . ILE A 1 108 ? -10.071 1.493 29.965 1.00 95.19 108 ILE A N 1
ATOM 841 C CA . ILE A 1 108 ? -11.174 1.424 29.003 1.00 95.19 108 ILE A CA 1
ATOM 842 C C . ILE A 1 108 ? -12.211 0.392 29.467 1.00 95.19 108 ILE A C 1
ATOM 844 O O . ILE A 1 108 ? -13.403 0.690 29.475 1.00 95.19 108 ILE A O 1
ATOM 848 N N . ARG A 1 109 ? -11.784 -0.788 29.935 1.00 94.62 109 ARG A N 1
ATOM 849 C CA . ARG A 1 109 ? -12.677 -1.823 30.484 1.00 94.62 109 ARG A CA 1
ATOM 850 C C . ARG A 1 109 ? -13.451 -1.327 31.698 1.00 94.62 109 ARG A C 1
ATOM 852 O O . ARG A 1 109 ? -14.657 -1.557 31.775 1.00 94.62 109 ARG A O 1
ATOM 859 N N . LEU A 1 110 ? -12.785 -0.616 32.610 1.00 96.00 110 LEU A N 1
ATOM 860 C CA . LEU A 1 110 ? -13.452 -0.010 33.760 1.00 96.00 110 LEU A CA 1
ATOM 861 C C . LEU A 1 110 ? -14.511 1.011 33.318 1.00 96.00 110 LEU A C 1
ATOM 863 O O . LEU A 1 110 ? -15.642 0.963 33.795 1.00 96.00 110 LEU A O 1
ATOM 867 N N . ALA A 1 111 ? -14.176 1.893 32.373 1.00 95.44 111 ALA A N 1
ATOM 868 C CA . ALA A 1 111 ? -15.114 2.883 31.847 1.00 95.44 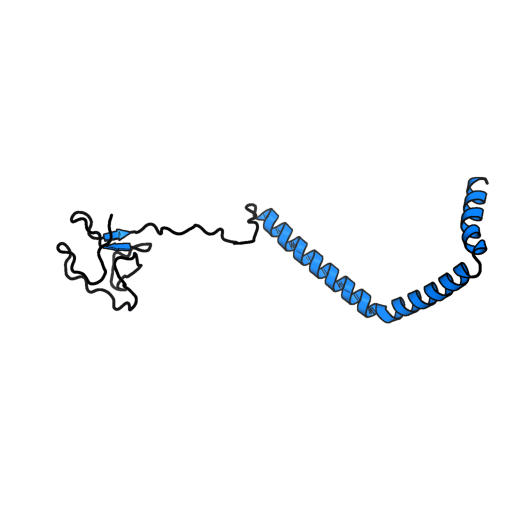111 ALA A CA 1
ATOM 869 C C . ALA A 1 111 ? -16.328 2.232 31.157 1.00 95.44 111 ALA A C 1
ATOM 871 O O . ALA A 1 111 ? -17.461 2.661 31.372 1.00 95.44 111 ALA A O 1
ATOM 872 N N . ILE A 1 112 ? -16.114 1.162 30.382 1.00 94.50 112 ILE A N 1
ATOM 873 C CA . ILE A 1 112 ? -17.199 0.392 29.753 1.00 94.50 112 ILE A CA 1
ATOM 874 C C . ILE A 1 112 ? -18.111 -0.223 30.819 1.00 94.50 112 ILE A C 1
ATOM 876 O O . ILE A 1 112 ? -19.329 -0.110 30.703 1.00 94.50 112 ILE A O 1
ATOM 880 N N . ALA A 1 113 ? -17.549 -0.821 31.874 1.00 95.69 113 ALA A N 1
ATOM 881 C CA . ALA A 1 113 ? -18.336 -1.419 32.952 1.00 95.69 113 ALA A CA 1
ATOM 882 C C . ALA A 1 113 ? -19.210 -0.378 33.676 1.00 95.69 113 ALA A C 1
ATOM 884 O O . ALA A 1 113 ? -20.393 -0.622 33.916 1.00 95.69 113 ALA A O 1
ATOM 885 N N . VAL A 1 114 ? -18.659 0.807 33.964 1.00 95.81 114 VAL A N 1
ATOM 886 C CA . VAL A 1 114 ? -19.415 1.921 34.563 1.00 95.81 114 VAL A CA 1
ATOM 887 C C . VAL A 1 114 ? -20.541 2.379 33.633 1.00 95.81 114 VAL A C 1
ATOM 889 O O . VAL A 1 114 ? -21.693 2.477 34.062 1.00 95.81 114 VAL A O 1
ATOM 892 N N . ASN A 1 115 ? -20.241 2.587 32.348 1.00 93.69 115 ASN A N 1
ATOM 893 C CA . ASN A 1 115 ? -21.240 2.999 31.360 1.00 93.69 115 ASN A CA 1
ATOM 894 C C . ASN A 1 115 ? -22.336 1.944 31.158 1.00 93.69 115 ASN A C 1
ATOM 896 O O . ASN A 1 115 ? -23.494 2.301 30.964 1.00 93.69 115 ASN A O 1
ATOM 900 N N . GLN A 1 116 ? -22.012 0.654 31.252 1.00 95.75 116 GLN A N 1
ATOM 901 C CA . GLN A 1 116 ? -22.994 -0.425 31.153 1.00 95.75 116 GLN A CA 1
ATOM 902 C C . GLN A 1 116 ? -23.993 -0.396 32.317 1.00 95.75 116 GLN A C 1
ATOM 904 O O . GLN A 1 116 ? -25.196 -0.568 32.106 1.00 95.75 116 GLN A O 1
ATOM 909 N N . VAL A 1 117 ? -23.519 -0.151 33.543 1.00 94.94 117 VAL A N 1
ATOM 910 C CA . VAL A 1 117 ? -24.397 -0.012 34.715 1.00 94.94 117 VAL A CA 1
ATOM 911 C C . VAL A 1 117 ? -25.262 1.242 34.593 1.00 94.94 117 VAL A C 1
ATOM 913 O O . VAL A 1 117 ? -26.472 1.164 34.812 1.00 94.94 117 VAL A O 1
ATOM 916 N N . ALA A 1 118 ? -24.676 2.368 34.175 1.00 91.12 118 ALA A N 1
ATOM 917 C CA . ALA A 1 118 ? -25.419 3.603 33.926 1.00 91.12 118 ALA A CA 1
ATOM 918 C C . ALA A 1 118 ? -26.507 3.412 32.852 1.00 91.12 118 ALA A C 1
ATOM 920 O O . ALA A 1 118 ? -27.654 3.810 33.054 1.00 91.12 118 ALA A O 1
ATOM 921 N N . ALA A 1 119 ? -26.190 2.725 31.750 1.00 91.06 119 ALA A N 1
ATOM 922 C CA . ALA A 1 119 ? -27.153 2.404 30.698 1.00 91.06 119 ALA A CA 1
ATOM 923 C C . ALA A 1 119 ? -28.300 1.514 31.211 1.00 91.06 119 ALA A C 1
ATOM 925 O O . ALA A 1 119 ? -29.463 1.757 30.889 1.00 91.06 119 ALA A O 1
ATOM 926 N N . LYS A 1 120 ? -28.002 0.517 32.058 1.00 92.31 120 LYS A N 1
ATOM 927 C CA . LYS A 1 120 ? -29.027 -0.344 32.673 1.00 92.31 120 LYS A CA 1
ATOM 928 C C . LYS A 1 120 ? -29.950 0.436 33.614 1.00 92.31 120 LYS A C 1
ATOM 930 O O . LYS A 1 120 ? -31.154 0.190 33.636 1.00 92.31 120 LYS A O 1
ATOM 935 N N . PHE A 1 121 ? -29.402 1.386 34.368 1.00 91.12 121 PHE A N 1
ATOM 936 C CA . PHE A 1 121 ? -30.180 2.277 35.229 1.00 91.12 121 PHE A CA 1
ATOM 937 C C . PHE A 1 121 ? -31.139 3.160 34.419 1.00 91.12 121 PHE A C 1
ATOM 939 O O . PHE A 1 121 ? -32.334 3.205 34.718 1.00 91.12 121 PHE A O 1
ATOM 946 N N . VAL A 1 122 ? -30.638 3.777 33.345 1.00 91.81 122 VAL A N 1
ATOM 947 C CA . VAL A 1 122 ? -31.440 4.580 32.410 1.00 91.81 122 VAL A CA 1
ATOM 948 C C . VAL A 1 122 ? -32.572 3.760 31.782 1.00 91.81 122 VAL A C 1
ATOM 950 O O . VAL A 1 122 ? -33.709 4.224 31.744 1.00 91.81 122 VAL A O 1
ATOM 953 N N . GLY A 1 123 ? -32.294 2.527 31.346 1.00 90.62 123 GLY A N 1
ATOM 954 C CA . GLY A 1 123 ? -33.317 1.640 30.781 1.00 90.62 123 GLY A CA 1
ATOM 955 C C . GLY A 1 123 ? -34.426 1.271 31.774 1.00 90.62 123 GLY A C 1
ATOM 956 O O . GLY A 1 123 ? -35.591 1.195 31.393 1.00 90.62 123 GLY A O 1
ATOM 957 N N . ASN A 1 124 ? -34.085 1.096 33.053 1.00 93.06 124 ASN A N 1
ATOM 958 C CA . ASN A 1 124 ? -35.059 0.785 34.103 1.00 93.06 124 ASN A CA 1
ATOM 959 C C . ASN A 1 124 ? -35.853 2.015 34.580 1.00 93.06 124 ASN A C 1
ATOM 961 O O . ASN A 1 124 ? -36.941 1.863 35.131 1.00 93.06 124 ASN A O 1
ATOM 965 N N . THR A 1 125 ? -35.316 3.224 34.400 1.00 91.00 125 THR A N 1
ATOM 966 C CA . THR A 1 125 ? -35.929 4.482 34.859 1.00 91.00 125 THR A CA 1
ATOM 967 C C . THR A 1 125 ? -35.881 5.552 33.758 1.00 91.00 125 THR A C 1
ATOM 969 O O . THR A 1 125 ? -35.142 6.534 33.858 1.00 91.00 125 THR A O 1
ATOM 972 N N . PRO A 1 126 ? -36.697 5.409 32.694 1.00 85.75 126 PRO A N 1
ATOM 973 C CA . PRO A 1 126 ? -36.596 6.237 31.487 1.00 85.75 126 PRO A CA 1
ATOM 974 C C . PRO A 1 126 ? -36.877 7.726 31.729 1.00 85.75 126 PRO A C 1
ATOM 976 O O . PRO A 1 126 ? -36.402 8.573 30.975 1.00 85.75 126 PRO A O 1
ATOM 979 N N . LEU A 1 127 ? -37.594 8.065 32.808 1.00 88.19 127 LEU A N 1
ATOM 980 C CA . LEU A 1 127 ? -37.870 9.452 33.192 1.00 88.19 127 LEU A CA 1
ATOM 981 C C . LEU A 1 127 ? -36.576 10.265 33.395 1.00 88.19 127 LEU A C 1
ATOM 983 O O . LEU A 1 127 ? -36.547 11.458 33.104 1.00 88.19 127 LEU A O 1
ATOM 987 N N . ILE A 1 128 ? -35.483 9.628 33.822 1.00 88.19 128 ILE A N 1
ATOM 988 C CA . ILE A 1 128 ? -34.216 10.306 34.136 1.00 88.19 128 ILE A CA 1
ATOM 989 C C . ILE A 1 128 ? -33.546 10.898 32.887 1.00 88.19 128 ILE A C 1
ATOM 991 O O . ILE A 1 128 ? -32.896 11.937 32.977 1.00 88.19 128 ILE A O 1
ATOM 995 N N . VAL A 1 129 ? -33.766 10.320 31.701 1.00 89.81 129 VAL A N 1
ATOM 996 C CA . VAL A 1 129 ? -33.233 10.860 30.432 1.00 89.81 129 VAL A CA 1
ATOM 997 C C . VAL A 1 129 ? -33.841 12.221 30.095 1.00 89.81 129 VAL A C 1
ATOM 999 O O . VAL A 1 129 ? -33.216 13.028 29.413 1.00 89.81 129 VAL A O 1
ATOM 1002 N N . THR A 1 130 ? -35.047 12.506 30.592 1.00 89.12 130 THR A N 1
ATOM 1003 C CA . THR A 1 130 ? -35.715 13.788 30.336 1.00 89.12 130 THR A CA 1
ATOM 1004 C C . THR A 1 130 ? -35.168 14.923 31.198 1.00 89.12 130 THR A C 1
ATOM 1006 O O . THR A 1 130 ? -35.334 16.082 30.835 1.00 89.12 130 THR A O 1
ATOM 1009 N N . VAL A 1 131 ? -34.455 14.622 32.290 1.00 91.38 131 VAL A N 1
ATOM 1010 C CA . VAL A 1 131 ? -33.976 15.629 33.252 1.00 91.38 131 VAL A CA 1
ATOM 1011 C C . VAL A 1 131 ? -33.018 16.650 32.614 1.00 91.38 131 VAL A C 1
ATOM 1013 O O . VAL A 1 131 ? -33.308 17.842 32.721 1.00 91.38 131 VAL A O 1
ATOM 1016 N N . PRO A 1 132 ? -31.956 16.264 31.872 1.00 92.75 132 PRO A N 1
ATOM 1017 C CA . PRO A 1 132 ? -31.075 17.236 31.216 1.00 92.75 132 PRO A CA 1
ATOM 1018 C C . PRO A 1 132 ? -31.786 18.045 30.126 1.00 92.75 132 PRO A C 1
ATOM 1020 O O . PRO A 1 132 ? -31.491 19.221 29.939 1.00 92.75 132 PRO A O 1
ATOM 1023 N N . ILE A 1 133 ? -32.745 17.429 29.425 1.00 91.75 133 ILE A N 1
ATOM 1024 C CA . ILE A 1 133 ? -33.536 18.084 28.373 1.00 91.75 133 ILE A CA 1
ATOM 1025 C C . ILE A 1 133 ? -34.424 19.164 28.993 1.00 91.75 133 ILE A C 1
ATOM 1027 O O . ILE A 1 133 ? -34.433 20.301 28.532 1.00 91.75 133 ILE A O 1
ATOM 1031 N N . VAL A 1 134 ? -35.130 18.830 30.073 1.00 92.94 134 VAL A N 1
ATOM 1032 C CA . VAL A 1 134 ? -35.980 19.770 30.810 1.00 92.94 134 VAL A CA 1
ATOM 1033 C C . VAL A 1 134 ? -35.139 20.884 31.436 1.00 92.94 134 VAL A C 1
ATOM 1035 O O . VAL A 1 134 ? -35.512 22.046 31.322 1.00 92.94 134 VAL A O 1
ATOM 1038 N N . GLN A 1 135 ? -33.978 20.574 32.024 1.00 92.62 135 GLN A N 1
ATOM 1039 C CA . GLN A 1 135 ? -33.063 21.596 32.547 1.00 92.62 135 GLN A CA 1
ATOM 1040 C C . GLN A 1 135 ? -32.547 22.540 31.452 1.00 92.62 135 GLN A C 1
ATOM 1042 O O . GLN A 1 135 ? -32.511 23.749 31.673 1.00 92.62 135 GLN A O 1
ATOM 1047 N N . ALA A 1 136 ? -32.190 22.021 30.274 1.00 94.75 136 ALA A N 1
ATOM 1048 C CA . ALA A 1 136 ? -31.755 22.842 29.146 1.00 94.75 136 ALA A CA 1
ATOM 1049 C C . ALA A 1 136 ? -32.884 23.743 28.621 1.00 94.75 136 ALA A C 1
ATOM 1051 O O . ALA A 1 136 ? -32.654 24.916 28.349 1.00 94.75 136 ALA A O 1
ATOM 1052 N N . LEU A 1 137 ? -34.112 23.222 28.523 1.00 94.44 137 LEU A N 1
ATOM 1053 C CA . LEU A 1 137 ? -35.285 24.005 28.125 1.00 94.44 137 LEU A CA 1
ATOM 1054 C C . LEU A 1 137 ? -35.597 25.114 29.135 1.00 94.44 137 LEU A C 1
ATOM 1056 O O . LEU A 1 137 ? -35.812 26.251 28.730 1.00 94.44 137 LEU A O 1
ATOM 1060 N N . ILE A 1 138 ? -35.570 24.808 30.436 1.00 95.25 138 ILE A N 1
ATOM 1061 C CA . ILE A 1 138 ? -35.762 25.810 31.494 1.00 95.25 138 ILE A CA 1
ATOM 1062 C C . ILE A 1 138 ? -34.670 26.883 31.410 1.00 95.25 138 ILE A C 1
ATOM 1064 O O . ILE A 1 138 ? -34.991 28.063 31.461 1.00 95.25 138 ILE A O 1
ATOM 1068 N N . GLY A 1 139 ? -33.406 26.495 31.215 1.00 94.62 139 GLY A N 1
ATOM 1069 C CA . GLY A 1 139 ? -32.288 27.435 31.087 1.00 94.62 139 GLY A CA 1
ATOM 1070 C C . GLY A 1 139 ? -32.282 28.275 29.804 1.00 94.62 139 GLY A C 1
ATOM 1071 O O . GLY A 1 139 ? -31.630 29.306 29.784 1.00 94.62 139 GLY A O 1
ATOM 1072 N N . MET A 1 140 ? -32.982 27.861 28.742 1.00 92.81 140 MET A N 1
ATOM 1073 C CA . MET A 1 140 ? -33.171 28.683 27.533 1.00 92.81 140 MET A CA 1
ATOM 1074 C C . MET A 1 140 ? -34.343 29.668 27.655 1.00 92.81 140 MET A C 1
ATOM 1076 O O . MET A 1 140 ? -34.410 30.628 26.892 1.00 92.81 140 MET A O 1
ATOM 1080 N N . VAL A 1 141 ? -35.294 29.395 28.553 1.00 92.25 141 VAL A N 1
ATOM 1081 C CA . VAL A 1 141 ? -36.475 30.241 28.803 1.00 92.25 141 VAL A CA 1
ATOM 1082 C C . VAL A 1 141 ? -36.203 31.292 29.887 1.00 92.25 141 VAL A C 1
ATOM 1084 O O . VAL A 1 141 ? -36.873 32.324 29.904 1.00 92.25 141 VAL A O 1
ATOM 1087 N N . TRP A 1 142 ? -35.254 31.018 30.784 1.00 80.81 142 TRP A N 1
ATOM 1088 C CA . TRP A 1 142 ? -34.789 31.921 31.839 1.00 80.81 142 TRP A CA 1
ATOM 1089 C C . TRP A 1 142 ? -33.737 32.900 31.313 1.00 80.81 142 TRP A C 1
ATOM 1091 O O . TRP A 1 142 ? -33.838 34.098 31.655 1.00 80.81 142 TRP A O 1
#